Protein AF-A0A9D1ZMR3-F1 (afdb_monomer_lite)

Secondary structure (DSSP, 8-state):
--------------------------------BTTPEE-S-----SSS-BGGGT--TT-GGGS-TGGGEEEEEEEEEEEEEEEE-TT--EEEEEESSTT---EEEEEE--SSPP-TT-EEEEEEEEEEEEE--HHHHHTT--GGGTT-EEEEEEEEEEEEE--

Foldseek 3Di:
DDDDDDDDDDDDDDPPPPPPVPPPPVPVPLDADAQEAEDADDDADDQAHAPVVQDDQLCPVVDFQVSQFGKHKLFFWFFAWWFADPVRWIWTWTGSDPPGLATATHTYHDPDDADHGKTKIFTWTWRGKDADDPVSVNRGGDPVRGRRIYTRIHTRYMHIGGD

Organism: NCBI:txid2838523

Radius of gyration: 24.34 Å; chains: 1; bounding box: 30×54×100 Å

pLDDT: mean 83.38, std 22.01, range [30.84, 98.62]

Structure (mmCIF, N/CA/C/O backbone):
data_AF-A0A9D1ZMR3-F1
#
_entry.id   AF-A0A9D1ZMR3-F1
#
loop_
_atom_site.group_PDB
_atom_site.id
_atom_site.type_symbol
_atom_site.label_atom_id
_atom_site.label_alt_id
_atom_site.label_comp_id
_atom_site.label_asym_id
_atom_site.label_entity_id
_atom_site.label_seq_id
_atom_site.pdbx_PDB_ins_code
_atom_site.Cartn_x
_atom_site.Cartn_y
_atom_site.Cartn_z
_atom_site.occupancy
_atom_site.B_iso_or_equiv
_atom_site.auth_seq_id
_atom_site.auth_comp_id
_atom_site.auth_asym_id
_atom_site.auth_atom_id
_atom_site.pdbx_PDB_model_num
ATOM 1 N N . MET A 1 1 ? 4.373 28.776 83.150 1.00 34.09 1 MET A N 1
ATOM 2 C CA . MET A 1 1 ? 2.980 29.137 82.785 1.00 34.09 1 MET A CA 1
ATOM 3 C C . MET A 1 1 ? 3.000 30.024 81.544 1.00 34.09 1 MET A C 1
ATOM 5 O O . MET A 1 1 ? 3.707 31.009 81.609 1.00 34.09 1 MET A O 1
ATOM 9 N N . LYS A 1 2 ? 2.229 29.661 80.491 1.00 34.91 2 LYS A N 1
ATOM 10 C CA . LYS A 1 2 ? 1.579 30.501 79.439 1.00 34.91 2 LYS A CA 1
ATOM 11 C C . LYS A 1 2 ? 2.448 31.588 78.734 1.00 34.91 2 LYS A C 1
ATOM 13 O O . LYS A 1 2 ? 2.998 32.431 79.409 1.00 34.91 2 LYS A O 1
ATOM 18 N N . LYS A 1 3 ? 2.524 31.778 77.405 1.00 36.81 3 LYS A N 1
ATOM 19 C CA . LYS A 1 3 ? 1.694 31.408 76.237 1.00 36.81 3 LYS A CA 1
ATOM 20 C C . LYS A 1 3 ? 2.337 32.028 74.961 1.00 36.81 3 LYS A C 1
ATOM 22 O O . LYS A 1 3 ? 2.707 33.187 75.047 1.00 36.81 3 LYS A O 1
ATOM 27 N N . TYR A 1 4 ? 2.296 31.310 73.820 1.00 41.25 4 TYR A N 1
ATOM 28 C CA . TYR A 1 4 ? 2.089 31.782 72.417 1.00 41.25 4 TYR A CA 1
ATOM 29 C C . TYR A 1 4 ? 3.063 32.832 71.811 1.00 41.25 4 TYR A C 1
ATOM 31 O O . TYR A 1 4 ? 3.538 33.715 72.495 1.00 41.25 4 TYR A O 1
ATOM 39 N N . LYS A 1 5 ? 3.388 32.914 70.515 1.00 40.75 5 LYS A N 1
ATOM 40 C CA . LYS A 1 5 ? 2.878 32.377 69.241 1.00 40.75 5 LYS A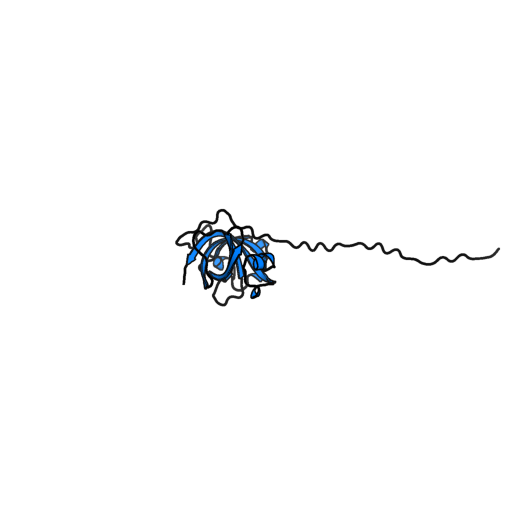 CA 1
ATOM 41 C C . LYS A 1 5 ? 3.937 32.777 68.190 1.00 40.75 5 LYS A C 1
ATOM 43 O O . LYS A 1 5 ? 4.292 33.950 68.143 1.00 40.75 5 LYS A O 1
ATOM 48 N N . LYS A 1 6 ? 4.349 31.889 67.286 1.00 38.03 6 LYS A N 1
ATOM 49 C CA . LYS A 1 6 ? 4.684 32.300 65.912 1.00 38.03 6 LYS A CA 1
ATOM 50 C C . LYS A 1 6 ? 4.053 31.296 64.964 1.00 38.03 6 LYS A C 1
ATOM 52 O O . LYS A 1 6 ? 4.472 30.152 64.866 1.00 38.03 6 LYS A O 1
ATOM 57 N N . ILE A 1 7 ? 2.964 31.751 64.361 1.00 47.53 7 ILE A N 1
ATOM 58 C CA . ILE A 1 7 ? 2.334 31.141 63.201 1.00 47.53 7 ILE A CA 1
ATOM 59 C C . ILE A 1 7 ? 3.236 31.470 62.012 1.00 47.53 7 ILE A C 1
ATOM 61 O O . ILE A 1 7 ? 3.502 32.645 61.768 1.00 47.53 7 ILE A O 1
ATOM 65 N N . LEU A 1 8 ? 3.672 30.451 61.278 1.00 30.84 8 LEU A N 1
ATOM 66 C CA . LEU A 1 8 ? 4.054 30.593 59.878 1.00 30.84 8 LEU A CA 1
ATOM 67 C C . LEU A 1 8 ? 3.470 29.398 59.113 1.00 30.84 8 LEU A C 1
ATOM 69 O O . LEU A 1 8 ? 4.064 28.331 59.025 1.00 30.84 8 LEU A O 1
ATOM 73 N N . ILE A 1 9 ? 2.244 29.585 58.638 1.00 40.19 9 ILE A N 1
ATOM 74 C CA . ILE A 1 9 ? 1.681 28.900 57.468 1.00 40.19 9 ILE A CA 1
ATOM 75 C C . ILE A 1 9 ? 1.994 29.899 56.336 1.00 40.19 9 ILE A C 1
ATOM 77 O O . ILE A 1 9 ? 1.846 31.099 56.551 1.00 40.19 9 ILE A O 1
ATOM 81 N N . THR A 1 10 ? 2.471 29.591 55.139 1.00 37.53 10 THR A N 1
ATOM 82 C CA . THR A 1 10 ? 2.027 28.608 54.146 1.00 37.53 10 THR A CA 1
ATOM 83 C C . THR A 1 10 ? 2.952 28.830 52.941 1.00 37.53 10 THR A C 1
ATOM 85 O O . THR A 1 10 ? 3.306 29.982 52.689 1.00 37.53 10 THR A O 1
ATOM 88 N N . GLY A 1 11 ? 3.293 27.812 52.147 1.00 33.56 11 GLY A N 1
ATOM 89 C CA . GLY A 1 11 ? 3.895 28.101 50.840 1.00 33.56 11 GLY A CA 1
ATOM 90 C C . GLY A 1 11 ? 4.486 26.923 50.079 1.00 33.56 11 GLY A C 1
ATOM 91 O O . GLY A 1 11 ? 5.697 26.812 49.996 1.00 33.56 11 GLY A O 1
ATOM 92 N N . MET A 1 12 ? 3.607 26.102 49.498 1.00 35.56 12 MET A N 1
ATOM 93 C CA . MET A 1 12 ? 3.814 25.293 48.284 1.00 35.56 12 MET A CA 1
ATOM 94 C C . MET A 1 12 ? 5.019 24.339 48.232 1.00 35.56 12 MET A C 1
ATOM 96 O O . MET A 1 12 ? 6.070 24.646 47.681 1.00 35.56 12 MET A O 1
ATOM 100 N N . ALA A 1 13 ? 4.767 23.087 48.618 1.00 45.31 13 ALA A N 1
ATOM 101 C CA . ALA A 1 13 ? 5.330 21.963 47.883 1.00 45.31 13 ALA A CA 1
ATOM 102 C C . ALA A 1 13 ? 4.421 21.689 46.675 1.00 45.31 13 ALA A C 1
ATOM 104 O O . ALA A 1 13 ? 3.314 21.180 46.832 1.00 45.31 13 ALA A O 1
ATOM 105 N N . ILE A 1 14 ? 4.881 22.026 45.472 1.00 35.12 14 ILE A N 1
ATOM 106 C CA . ILE A 1 14 ? 4.452 21.317 44.266 1.00 35.12 14 ILE A CA 1
ATOM 107 C C . ILE A 1 14 ? 5.723 20.714 43.696 1.00 35.12 14 ILE A C 1
ATOM 109 O O . ILE A 1 14 ? 6.463 21.351 42.951 1.00 35.12 14 ILE A O 1
ATOM 113 N N . LEU A 1 15 ? 5.991 19.472 44.099 1.00 32.88 15 LEU A N 1
ATOM 114 C CA . LEU A 1 15 ? 6.819 18.585 43.303 1.00 32.88 15 LEU A CA 1
ATOM 115 C C . LEU A 1 15 ? 6.011 18.347 42.024 1.00 32.88 15 LEU A C 1
ATOM 117 O O . LEU A 1 15 ? 5.149 17.469 41.971 1.00 32.88 15 LEU A O 1
ATOM 121 N N . ALA A 1 16 ? 6.206 19.204 41.023 1.00 37.38 16 ALA A N 1
ATOM 122 C CA . ALA A 1 16 ? 5.741 18.923 39.681 1.00 37.38 16 ALA A CA 1
ATOM 123 C C . ALA A 1 16 ? 6.554 17.715 39.218 1.00 37.38 16 ALA A C 1
ATOM 125 O O . ALA A 1 16 ? 7.663 17.843 38.706 1.00 37.38 16 ALA A O 1
ATOM 126 N N . SER A 1 17 ? 6.023 16.521 39.471 1.00 38.16 17 SER A N 1
ATOM 127 C CA . SER A 1 17 ? 6.380 15.366 38.675 1.00 38.16 17 SER A CA 1
ATOM 128 C C . SER A 1 17 ? 5.899 15.703 37.273 1.00 38.16 17 SER A C 1
ATOM 130 O O . SER A 1 17 ? 4.734 15.528 36.922 1.00 38.16 17 SER A O 1
ATOM 132 N N . THR A 1 18 ? 6.798 16.260 36.465 1.00 37.06 18 THR A N 1
ATOM 133 C CA . THR A 1 18 ? 6.672 16.151 35.024 1.00 37.06 18 THR A CA 1
ATOM 134 C C . THR A 1 18 ? 6.749 14.660 34.744 1.00 37.06 18 THR A C 1
ATOM 136 O O . THR A 1 18 ? 7.818 14.102 34.502 1.00 37.06 18 THR A O 1
ATOM 139 N N . THR A 1 19 ? 5.601 13.990 34.808 1.00 42.44 19 THR A N 1
ATOM 140 C CA . THR A 1 19 ? 5.362 12.894 33.891 1.00 42.44 19 THR A CA 1
ATOM 141 C C . THR A 1 19 ? 5.423 13.569 32.532 1.00 42.44 19 THR A C 1
ATOM 143 O O . THR A 1 19 ? 4.452 14.126 32.032 1.00 42.44 19 THR A O 1
ATOM 146 N N . ALA A 1 20 ? 6.637 13.642 31.981 1.00 38.03 20 ALA A N 1
ATOM 147 C CA . ALA A 1 20 ? 6.784 13.664 30.550 1.00 38.03 20 ALA A CA 1
ATOM 148 C C . ALA A 1 20 ? 5.997 12.433 30.119 1.00 38.03 20 ALA A C 1
ATOM 150 O O . ALA A 1 20 ? 6.443 11.301 30.308 1.00 38.03 20 ALA A O 1
ATOM 151 N N . SER A 1 21 ? 4.753 12.658 29.702 1.00 38.94 21 SER A N 1
ATOM 152 C CA . SER A 1 21 ? 4.011 11.689 28.936 1.00 38.94 21 SER A CA 1
ATOM 153 C C . SER A 1 21 ? 4.961 11.341 27.811 1.00 38.94 21 SER A C 1
ATOM 155 O O . SER A 1 21 ? 5.256 12.182 26.959 1.00 38.94 21 SER A O 1
ATOM 157 N N . LEU A 1 22 ? 5.533 10.142 27.884 1.00 34.50 22 LEU A N 1
ATOM 158 C CA . LEU A 1 22 ? 6.130 9.516 26.731 1.00 34.50 22 LEU A CA 1
ATOM 159 C C . LEU A 1 22 ? 4.973 9.398 25.739 1.00 34.50 22 LEU A C 1
ATOM 161 O O . LEU A 1 22 ? 4.277 8.389 25.685 1.00 34.50 22 LEU A O 1
ATOM 165 N N . GLU A 1 23 ? 4.761 10.438 24.937 1.00 41.28 23 GLU A N 1
ATOM 166 C CA . GLU A 1 23 ? 4.354 10.222 23.568 1.00 41.28 23 GLU A CA 1
ATOM 167 C C . GLU A 1 23 ? 5.533 9.493 22.937 1.00 41.28 23 GLU A C 1
ATOM 169 O O . GLU A 1 23 ? 6.394 10.067 22.272 1.00 41.28 23 GLU A O 1
ATOM 174 N N . THR A 1 24 ? 5.616 8.190 23.206 1.00 36.91 24 THR A N 1
ATOM 175 C CA . THR A 1 24 ? 6.271 7.278 22.295 1.00 36.91 24 THR A CA 1
ATOM 176 C C . THR A 1 24 ? 5.418 7.340 21.043 1.00 36.91 24 THR A C 1
ATOM 178 O O . THR A 1 24 ? 4.538 6.516 20.813 1.00 36.91 24 THR A O 1
ATOM 181 N N . ILE A 1 25 ? 5.655 8.377 20.240 1.00 39.16 25 ILE A N 1
ATOM 182 C CA . ILE A 1 25 ? 5.413 8.332 18.817 1.00 39.16 25 ILE A CA 1
ATOM 183 C C . ILE A 1 25 ? 6.269 7.149 18.391 1.00 39.16 25 ILE A C 1
ATOM 185 O O . ILE A 1 25 ? 7.478 7.275 18.191 1.00 39.16 25 ILE A O 1
ATOM 189 N N . SER A 1 26 ? 5.664 5.963 18.340 1.00 39.25 26 SER A N 1
ATOM 190 C CA . SER A 1 26 ? 6.213 4.854 17.590 1.00 39.25 26 SER A CA 1
ATOM 191 C C . SER A 1 26 ? 6.172 5.333 16.148 1.00 39.25 26 SER A C 1
ATOM 193 O O . SER A 1 26 ? 5.205 5.113 15.415 1.00 39.25 26 SER A O 1
ATOM 195 N N . ALA A 1 27 ? 7.185 6.102 15.761 1.00 41.91 27 ALA A N 1
ATOM 196 C CA . ALA A 1 27 ? 7.505 6.354 14.381 1.00 41.91 27 ALA A CA 1
ATOM 197 C C . ALA A 1 27 ? 7.886 4.984 13.834 1.00 41.91 27 ALA A C 1
ATOM 199 O O . ALA A 1 27 ? 9.055 4.600 13.834 1.00 41.91 27 ALA A O 1
ATOM 200 N N . ILE A 1 28 ? 6.877 4.193 13.460 1.00 45.00 28 ILE A N 1
ATOM 201 C CA . ILE A 1 28 ? 7.101 2.995 12.678 1.00 45.00 28 ILE A CA 1
ATOM 202 C C . ILE A 1 28 ? 7.570 3.532 11.335 1.00 45.00 28 ILE A C 1
ATOM 204 O O . ILE A 1 28 ? 6.784 3.892 10.458 1.00 45.00 28 ILE A O 1
ATOM 208 N N . ASN A 1 29 ? 8.883 3.697 11.235 1.00 49.06 29 ASN A N 1
ATOM 209 C CA . ASN A 1 29 ? 9.548 4.033 10.003 1.00 49.06 29 ASN A CA 1
ATOM 210 C C . ASN A 1 29 ? 9.272 2.865 9.064 1.00 49.06 29 ASN A C 1
ATOM 212 O O . ASN A 1 29 ? 9.752 1.751 9.264 1.00 49.06 29 ASN A O 1
ATOM 216 N N . VAL A 1 30 ? 8.428 3.104 8.065 1.00 56.84 30 VAL A N 1
ATOM 217 C CA . VAL A 1 30 ? 8.203 2.140 6.996 1.00 56.84 30 VAL A CA 1
ATOM 218 C C . VAL A 1 30 ? 9.453 2.169 6.137 1.00 56.84 30 VAL A C 1
ATOM 220 O O . VAL A 1 30 ? 9.604 3.019 5.263 1.00 56.84 30 VAL A O 1
ATOM 223 N N . TYR A 1 31 ? 10.395 1.288 6.449 1.00 59.75 31 TYR A N 1
ATOM 224 C CA . TYR A 1 31 ? 11.628 1.185 5.690 1.00 59.75 31 TYR A CA 1
ATOM 225 C C . TYR A 1 31 ? 11.321 0.618 4.309 1.00 59.75 31 TYR A C 1
ATOM 227 O O . TYR A 1 31 ? 10.679 -0.426 4.170 1.00 59.75 31 TYR A O 1
ATOM 235 N N . ALA A 1 32 ? 11.808 1.292 3.271 1.00 58.78 32 ALA A N 1
ATOM 236 C CA . ALA A 1 32 ? 11.809 0.699 1.950 1.00 58.78 32 ALA A CA 1
ATOM 237 C C . ALA A 1 32 ? 12.679 -0.553 1.946 1.00 58.78 32 ALA A C 1
ATOM 239 O O . ALA A 1 32 ? 13.849 -0.525 2.340 1.00 58.78 32 ALA A O 1
ATOM 240 N N . SER A 1 33 ? 12.134 -1.637 1.406 1.00 63.72 33 SER A N 1
ATOM 241 C CA . SER A 1 33 ? 12.944 -2.801 1.080 1.00 63.72 33 SER A CA 1
ATOM 242 C C . SER A 1 33 ? 13.847 -2.459 -0.110 1.00 63.72 33 SER A C 1
ATOM 244 O O . SER A 1 33 ? 13.389 -2.353 -1.255 1.00 63.72 33 SER A O 1
ATOM 246 N N . ASN A 1 34 ? 15.142 -2.261 0.160 1.00 60.94 34 ASN A N 1
ATOM 247 C CA . ASN A 1 34 ? 16.153 -1.985 -0.867 1.00 60.94 34 ASN A CA 1
ATOM 248 C C . ASN A 1 34 ? 16.343 -3.153 -1.853 1.00 60.94 34 ASN A C 1
ATOM 250 O O . ASN A 1 34 ? 16.866 -2.924 -2.941 1.00 60.94 34 ASN A O 1
ATOM 254 N N . ASP A 1 35 ? 15.891 -4.362 -1.504 1.00 69.31 35 ASP A N 1
ATOM 255 C CA . ASP A 1 35 ? 15.979 -5.567 -2.340 1.00 69.31 35 ASP A CA 1
ATOM 256 C C . ASP A 1 35 ? 14.652 -5.893 -3.053 1.00 69.31 35 ASP A C 1
ATOM 258 O O . ASP A 1 35 ? 14.456 -6.998 -3.555 1.00 69.31 35 ASP A O 1
ATOM 262 N N . THR A 1 36 ? 13.705 -4.943 -3.132 1.00 82.00 36 THR A N 1
ATOM 263 C CA . THR A 1 36 ? 12.447 -5.239 -3.832 1.00 82.00 36 THR A CA 1
ATOM 264 C C . THR A 1 36 ? 12.705 -5.534 -5.312 1.00 82.00 36 THR A C 1
ATOM 266 O O . THR A 1 36 ? 13.178 -4.678 -6.068 1.00 82.00 36 THR A O 1
ATOM 269 N N . ARG A 1 37 ? 12.306 -6.718 -5.781 1.00 89.00 37 ARG A N 1
ATOM 270 C CA . ARG A 1 37 ? 12.455 -7.116 -7.188 1.00 89.00 37 ARG A CA 1
ATOM 271 C C . ARG A 1 37 ? 11.193 -6.802 -7.984 1.00 89.00 37 ARG A C 1
ATOM 273 O O . ARG A 1 37 ? 10.116 -7.342 -7.735 1.00 89.00 37 ARG A O 1
ATOM 280 N N . THR A 1 38 ? 11.326 -5.958 -9.007 1.00 91.25 38 THR A N 1
ATOM 281 C CA . THR A 1 38 ? 10.257 -5.737 -9.992 1.00 91.25 38 THR A CA 1
ATOM 282 C C . THR A 1 38 ? 10.225 -6.879 -11.009 1.00 91.25 38 THR A C 1
ATOM 284 O O . THR A 1 38 ? 11.207 -7.105 -11.716 1.00 91.25 38 THR A O 1
ATOM 287 N N . VAL A 1 39 ? 9.086 -7.558 -11.138 1.00 93.19 39 VAL A N 1
ATOM 288 C CA . VAL A 1 39 ? 8.872 -8.666 -12.083 1.00 93.19 39 VAL A CA 1
ATOM 289 C C . VAL A 1 39 ? 7.685 -8.398 -13.017 1.00 93.19 39 VAL A C 1
ATOM 291 O O . VAL A 1 39 ? 6.840 -7.541 -12.759 1.00 93.19 39 VAL A O 1
ATOM 294 N N . LYS A 1 40 ? 7.606 -9.131 -14.137 1.00 91.44 40 LYS A N 1
ATOM 295 C CA . LYS A 1 40 ? 6.544 -8.948 -15.149 1.00 91.44 40 LYS A CA 1
ATOM 296 C C . LYS A 1 40 ? 5.180 -9.466 -14.683 1.00 91.44 40 LYS A C 1
ATOM 298 O O . LYS A 1 40 ? 4.155 -8.863 -14.989 1.00 91.44 40 LYS A O 1
ATOM 303 N N . LYS A 1 41 ? 5.172 -10.598 -13.981 1.00 93.50 41 LYS A N 1
ATOM 304 C CA . LYS A 1 41 ? 3.976 -11.266 -13.464 1.00 93.50 41 LYS A CA 1
ATOM 305 C C . LYS A 1 41 ? 4.312 -11.863 -12.107 1.00 93.50 41 LYS A C 1
ATOM 307 O O . LYS A 1 41 ? 5.416 -12.361 -11.913 1.00 93.50 41 LYS A O 1
ATOM 312 N N . LEU A 1 42 ? 3.350 -11.804 -11.199 1.00 95.56 42 LEU A N 1
ATOM 313 C CA . LEU A 1 42 ? 3.460 -12.355 -9.856 1.00 95.56 42 LEU A CA 1
ATOM 314 C C . LEU A 1 42 ? 2.114 -12.958 -9.457 1.00 95.56 42 LEU A C 1
ATOM 316 O O . LEU A 1 42 ? 1.066 -12.451 -9.868 1.00 95.56 42 LEU A O 1
ATOM 320 N N . SER A 1 43 ? 2.148 -14.036 -8.682 1.00 95.88 43 SER A N 1
ATOM 321 C CA . SER A 1 43 ? 0.967 -14.734 -8.174 1.00 95.88 43 SER A CA 1
ATOM 322 C C . SER A 1 43 ? 1.238 -15.298 -6.777 1.00 95.88 43 SER A C 1
ATOM 324 O O . SER A 1 43 ? 2.405 -15.484 -6.423 1.00 95.88 43 SER A O 1
ATOM 326 N N . PRO A 1 44 ? 0.183 -15.590 -5.995 1.00 96.94 44 PRO A N 1
ATOM 327 C CA . PRO A 1 44 ? 0.325 -16.329 -4.745 1.00 96.94 44 PRO A CA 1
ATOM 328 C C . PRO A 1 44 ? 1.013 -17.686 -4.941 1.00 96.94 44 PRO A C 1
ATOM 330 O O . PRO A 1 44 ? 0.861 -18.306 -5.997 1.00 96.94 44 PRO A O 1
ATOM 333 N N . ASN A 1 45 ? 1.740 -18.138 -3.921 1.00 96.81 45 ASN A N 1
ATOM 334 C CA . ASN A 1 45 ? 2.371 -19.460 -3.838 1.00 96.81 45 ASN A CA 1
ATOM 335 C C . ASN A 1 45 ? 2.384 -19.947 -2.371 1.00 96.81 45 ASN A C 1
ATOM 337 O O . ASN A 1 45 ? 1.723 -19.338 -1.529 1.00 96.81 45 ASN A O 1
ATOM 341 N N . SER A 1 46 ? 3.089 -21.043 -2.073 1.00 95.19 46 SER A N 1
ATOM 342 C CA . SER A 1 46 ? 3.200 -21.599 -0.715 1.00 95.19 4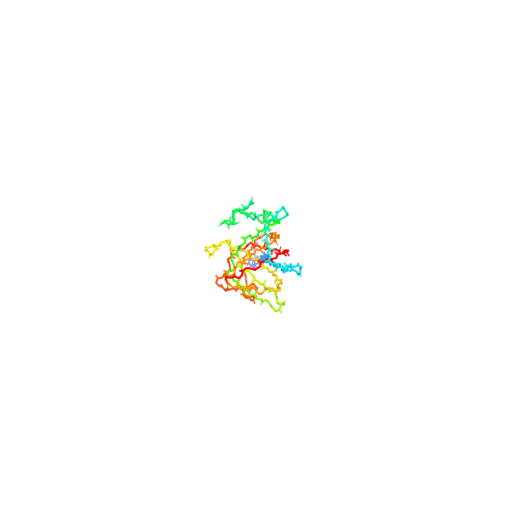6 SER A CA 1
ATOM 343 C C . SER A 1 46 ? 3.822 -20.624 0.285 1.00 95.19 46 SER A C 1
ATOM 345 O O . SER A 1 46 ? 3.313 -20.479 1.391 1.00 95.19 46 SER A O 1
ATOM 347 N N . ASP A 1 47 ? 4.888 -19.936 -0.122 1.00 96.69 47 ASP A N 1
ATOM 348 C CA . ASP A 1 47 ? 5.692 -19.082 0.761 1.00 96.69 47 ASP A CA 1
ATOM 349 C C . ASP A 1 47 ? 5.011 -17.723 0.987 1.00 96.69 47 ASP A C 1
ATOM 351 O O . ASP A 1 47 ? 5.104 -17.120 2.053 1.00 96.69 47 ASP A O 1
ATOM 355 N N . TYR A 1 48 ? 4.267 -17.266 -0.022 1.00 97.88 48 TYR A N 1
ATOM 356 C CA . TYR A 1 48 ? 3.465 -16.049 -0.020 1.00 97.88 48 TYR A CA 1
ATOM 357 C C . TYR A 1 48 ? 2.020 -16.378 -0.421 1.00 97.88 48 TYR A C 1
ATOM 359 O O . TYR A 1 48 ? 1.596 -16.079 -1.552 1.00 97.88 48 TYR A O 1
ATOM 367 N N . PRO A 1 49 ? 1.225 -16.970 0.487 1.00 98.06 49 PRO A N 1
ATOM 368 C CA . PRO A 1 49 ? -0.170 -17.287 0.215 1.00 98.06 49 PRO A CA 1
ATOM 369 C C . PRO A 1 49 ? -0.981 -16.013 -0.024 1.00 98.06 49 PRO A C 1
ATOM 371 O O . PRO A 1 49 ? -0.593 -14.915 0.368 1.00 98.06 49 PRO A O 1
ATOM 374 N N . ASN A 1 50 ? -2.137 -16.125 -0.678 1.00 98.19 50 ASN A N 1
ATOM 375 C CA . ASN A 1 50 ? -3.010 -14.967 -0.876 1.00 98.19 50 ASN A CA 1
ATOM 376 C C . ASN A 1 50 ? -3.427 -14.405 0.490 1.00 98.19 50 ASN A C 1
ATOM 378 O O . ASN A 1 50 ? -3.893 -15.170 1.329 1.00 98.19 50 ASN A O 1
ATOM 382 N N . ILE A 1 51 ? -3.320 -13.092 0.707 1.00 98.12 51 ILE A N 1
ATOM 383 C CA . ILE A 1 51 ? -3.695 -12.464 1.986 1.00 98.12 51 ILE A CA 1
ATOM 384 C C . ILE A 1 51 ? -5.113 -12.847 2.446 1.00 98.12 51 ILE A C 1
ATOM 386 O O . ILE A 1 51 ? -5.336 -13.086 3.628 1.00 98.12 51 ILE A O 1
ATOM 390 N N . LYS A 1 52 ? -6.045 -13.028 1.502 1.00 97.06 52 LYS A N 1
ATOM 391 C CA . LYS A 1 52 ? -7.437 -13.421 1.778 1.00 97.06 52 LYS A CA 1
ATOM 392 C C . LYS A 1 52 ? -7.604 -14.842 2.327 1.00 97.06 52 LYS A C 1
ATOM 394 O O . LYS A 1 52 ? -8.703 -15.205 2.714 1.00 97.06 52 LYS A O 1
ATOM 399 N N . SER A 1 53 ? -6.550 -15.659 2.305 1.00 96.31 53 SER A N 1
ATOM 400 C CA . SER A 1 53 ? -6.560 -16.990 2.929 1.00 96.31 53 SER A CA 1
ATOM 401 C C . SER A 1 53 ? -6.348 -16.943 4.443 1.00 96.31 53 SER A C 1
ATOM 403 O O . SER A 1 53 ? -6.641 -17.923 5.114 1.00 96.31 53 SER A O 1
ATOM 405 N N . LYS A 1 54 ? -5.835 -15.821 4.965 1.00 93.81 54 LYS A N 1
ATOM 406 C CA . LYS A 1 54 ? -5.523 -15.633 6.389 1.00 93.81 54 LYS A CA 1
ATOM 407 C C . LYS A 1 54 ? -6.324 -14.501 7.026 1.00 93.81 54 LYS A C 1
ATOM 409 O O . LYS A 1 54 ? -6.666 -14.595 8.194 1.00 93.81 54 LYS A O 1
ATOM 414 N N . PHE A 1 55 ? -6.624 -13.455 6.258 1.00 97.00 55 PHE A N 1
ATOM 415 C CA . PHE A 1 55 ? -7.242 -12.241 6.774 1.00 97.00 55 PHE A CA 1
ATOM 416 C C . PHE A 1 55 ? -8.466 -11.842 5.955 1.00 97.00 55 PHE A C 1
ATOM 418 O O . PHE A 1 55 ? -8.451 -11.861 4.718 1.00 97.00 55 PHE A O 1
ATOM 425 N N . ASP A 1 56 ? -9.498 -11.373 6.647 1.00 96.50 56 ASP A N 1
ATOM 426 C CA . ASP A 1 56 ? -10.564 -10.590 6.035 1.00 96.50 56 ASP A CA 1
ATOM 427 C C . ASP A 1 56 ? -10.065 -9.169 5.738 1.00 96.50 56 ASP A C 1
ATOM 429 O O . ASP A 1 56 ? -10.079 -8.264 6.572 1.00 96.50 56 ASP A O 1
ATOM 433 N N . VAL A 1 57 ? -9.642 -8.970 4.492 1.00 96.38 57 VAL A N 1
ATOM 434 C CA . VAL A 1 57 ? -9.103 -7.692 4.009 1.00 96.38 57 VAL A CA 1
ATOM 435 C C . VAL A 1 57 ? -10.134 -6.569 3.890 1.00 96.38 57 VAL A C 1
ATOM 437 O O . VAL A 1 57 ? -9.768 -5.468 3.478 1.00 96.38 57 VAL A O 1
ATOM 440 N N . THR A 1 58 ? -11.412 -6.821 4.184 1.00 94.38 58 THR A N 1
ATOM 441 C CA . THR A 1 58 ? -12.424 -5.758 4.271 1.00 94.38 58 THR A CA 1
ATOM 442 C C . THR A 1 58 ? -12.413 -5.061 5.630 1.00 94.38 58 THR A C 1
ATOM 444 O O . THR A 1 58 ? -12.812 -3.901 5.714 1.00 94.38 58 THR A O 1
ATOM 447 N N . ASN A 1 59 ? -11.883 -5.727 6.660 1.00 94.31 59 ASN A N 1
ATOM 448 C CA . ASN A 1 59 ? -11.772 -5.220 8.019 1.00 94.31 59 ASN A CA 1
ATOM 449 C C . ASN A 1 59 ? -10.466 -5.725 8.653 1.00 94.31 59 ASN A C 1
ATOM 451 O O . ASN A 1 59 ? -10.464 -6.725 9.368 1.00 94.31 59 ASN A O 1
ATOM 455 N N . MET A 1 60 ? -9.339 -5.050 8.404 1.00 95.50 60 MET A N 1
ATOM 456 C CA . MET A 1 60 ? -8.065 -5.458 9.018 1.00 95.50 60 MET A CA 1
ATOM 457 C C . MET A 1 60 ? -7.905 -4.942 10.451 1.00 95.50 60 MET A C 1
ATOM 459 O O . MET A 1 60 ? -7.037 -5.420 11.168 1.00 95.50 60 MET A O 1
ATOM 463 N N . THR A 1 61 ? -8.733 -3.988 10.887 1.00 93.25 61 THR A N 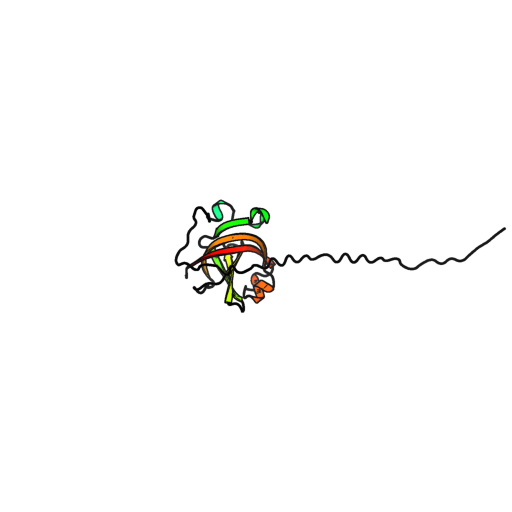1
ATOM 464 C CA . THR A 1 61 ? -8.666 -3.420 12.245 1.00 93.25 61 THR A CA 1
ATOM 465 C C . THR A 1 61 ? -9.067 -4.402 13.345 1.00 93.25 61 THR A C 1
ATOM 467 O O . THR A 1 61 ? -8.861 -4.109 14.515 1.00 93.25 61 THR A O 1
ATOM 470 N N . GLN A 1 62 ? -9.645 -5.551 12.983 1.00 95.38 62 GLN A N 1
ATOM 471 C CA . GLN A 1 62 ? -9.975 -6.618 13.931 1.00 95.38 62 GLN A CA 1
ATOM 472 C C . GLN A 1 62 ? -8.756 -7.444 14.377 1.00 95.38 62 GLN A C 1
ATOM 474 O O . GLN A 1 62 ? -8.866 -8.190 15.343 1.00 95.38 62 GLN A O 1
ATOM 479 N N . TYR A 1 63 ? -7.630 -7.346 13.663 1.00 95.44 63 TYR A N 1
ATOM 480 C CA . TYR A 1 63 ? -6.409 -8.094 13.961 1.00 95.44 63 TYR A CA 1
ATOM 481 C C . TYR A 1 63 ? -5.462 -7.241 14.804 1.00 95.44 63 TYR A C 1
ATOM 483 O O . TYR A 1 63 ? -5.332 -6.036 14.570 1.00 95.44 63 TYR A O 1
ATOM 491 N N . SER A 1 64 ? -4.799 -7.870 15.772 1.00 93.38 64 SER A N 1
ATOM 492 C CA . SER A 1 64 ? -3.731 -7.233 16.542 1.00 93.38 64 SER A CA 1
ATOM 493 C C . SER A 1 64 ? -2.472 -7.066 15.689 1.00 93.38 64 SER A C 1
ATOM 495 O O . SER A 1 64 ? -2.326 -7.717 14.656 1.00 93.38 64 SER A O 1
ATOM 497 N N . ASP A 1 65 ? -1.530 -6.221 16.114 1.00 90.06 65 ASP A N 1
ATOM 498 C CA . ASP A 1 65 ? -0.257 -6.102 15.396 1.00 90.06 65 ASP A CA 1
ATOM 499 C C . ASP A 1 65 ? 0.506 -7.440 15.364 1.00 90.06 65 ASP A C 1
ATOM 501 O O . ASP A 1 65 ? 1.101 -7.755 14.336 1.00 90.06 65 ASP A O 1
ATOM 505 N N . ASP A 1 66 ? 0.405 -8.261 16.417 1.00 90.31 66 ASP A N 1
ATOM 506 C CA . ASP A 1 66 ? 1.019 -9.595 16.491 1.00 90.31 66 ASP A CA 1
ATOM 507 C C . ASP A 1 66 ? 0.472 -10.552 15.417 1.00 90.31 66 ASP A C 1
ATOM 509 O O . ASP A 1 66 ? 1.226 -11.302 14.791 1.00 90.31 66 ASP A O 1
ATOM 513 N N . ASP A 1 67 ? -0.829 -10.474 15.124 1.00 92.06 67 ASP A N 1
ATOM 514 C CA . ASP A 1 67 ? -1.454 -11.237 14.033 1.00 92.06 67 ASP A CA 1
ATOM 515 C C . ASP A 1 67 ? -0.966 -10.768 12.652 1.00 92.06 67 ASP A C 1
ATOM 517 O O . ASP A 1 67 ? -0.996 -11.517 11.671 1.00 92.06 67 ASP A O 1
ATOM 521 N N . LEU A 1 68 ? -0.523 -9.511 12.557 1.00 91.75 68 LEU A N 1
ATOM 522 C CA . LEU A 1 68 ? -0.080 -8.850 11.331 1.00 91.75 68 LEU A CA 1
ATOM 523 C C . LEU A 1 68 ? 1.419 -9.031 11.063 1.00 91.75 68 LEU A C 1
ATOM 525 O O . LEU A 1 68 ? 1.996 -8.246 10.308 1.00 91.75 68 LEU A O 1
ATOM 529 N N . PHE A 1 69 ? 2.045 -10.075 11.607 1.00 91.19 69 PHE A N 1
ATOM 530 C CA . PHE A 1 69 ? 3.384 -10.508 11.209 1.00 91.19 69 PHE A CA 1
ATOM 531 C C . PHE A 1 69 ? 3.315 -11.774 10.357 1.00 91.19 69 PHE A C 1
ATOM 533 O O . PHE A 1 69 ? 2.950 -12.858 10.810 1.00 91.19 69 PHE A O 1
ATOM 540 N N . GLY A 1 70 ? 3.701 -11.659 9.085 1.00 91.75 70 GLY A N 1
ATOM 541 C CA . GLY A 1 70 ? 3.791 -12.829 8.215 1.00 91.75 70 GLY A CA 1
ATOM 542 C C . GLY A 1 70 ? 3.828 -12.525 6.725 1.00 91.75 70 GLY A C 1
ATOM 543 O O . GLY A 1 70 ? 3.464 -11.442 6.269 1.00 91.75 70 GLY A O 1
ATOM 544 N N . ALA A 1 71 ? 4.262 -13.520 5.953 1.00 96.69 71 ALA A N 1
ATOM 545 C CA . ALA A 1 71 ? 4.354 -13.435 4.502 1.00 96.69 71 ALA A CA 1
ATOM 546 C C . ALA A 1 71 ? 2.994 -13.676 3.825 1.00 96.69 71 ALA A C 1
ATOM 548 O O . ALA A 1 71 ? 2.300 -14.660 4.110 1.00 96.69 71 ALA A O 1
ATOM 549 N N . VAL A 1 72 ? 2.622 -12.777 2.908 1.00 98.00 72 VAL A N 1
ATOM 550 C CA . VAL A 1 72 ? 1.399 -12.851 2.096 1.00 98.00 72 VAL A CA 1
ATOM 551 C C . VAL A 1 72 ? 1.601 -12.248 0.703 1.00 98.00 72 VAL A C 1
ATOM 553 O O . VAL A 1 72 ? 2.502 -11.448 0.456 1.00 98.00 72 VAL A O 1
ATOM 556 N N . THR A 1 73 ? 0.702 -12.584 -0.219 1.00 98.62 73 THR A N 1
ATOM 557 C CA . THR A 1 73 ? 0.549 -11.917 -1.511 1.00 98.62 73 THR A CA 1
ATOM 558 C C . THR A 1 73 ? -0.666 -10.988 -1.496 1.00 98.62 73 THR A C 1
ATOM 560 O O . THR A 1 73 ? -1.810 -11.445 -1.390 1.00 98.62 73 THR A O 1
ATOM 563 N N . LEU A 1 74 ? -0.432 -9.692 -1.716 1.00 98.38 74 LEU A N 1
ATOM 564 C CA . LEU A 1 74 ? -1.457 -8.702 -2.055 1.00 98.38 74 LEU A CA 1
ATOM 565 C C . LEU A 1 74 ? -1.801 -8.841 -3.543 1.00 98.38 74 LEU A C 1
ATOM 567 O O . LEU A 1 74 ? -1.155 -8.240 -4.396 1.00 98.38 74 LEU A O 1
ATOM 571 N N . ASN A 1 75 ? -2.765 -9.692 -3.893 1.00 97.88 75 ASN A N 1
ATOM 572 C CA . ASN A 1 75 ? -3.042 -10.039 -5.292 1.00 97.88 75 ASN A CA 1
ATOM 573 C C . ASN A 1 75 ? -3.929 -8.996 -6.002 1.00 97.88 75 ASN A C 1
ATOM 575 O O . ASN A 1 75 ? -5.118 -8.888 -5.701 1.00 97.88 75 ASN A O 1
ATOM 579 N N . LYS A 1 76 ? -3.369 -8.281 -6.991 1.00 97.00 76 LYS A N 1
ATOM 580 C CA . LYS A 1 76 ? -4.043 -7.265 -7.834 1.00 97.00 76 LYS A CA 1
ATOM 581 C C . LYS A 1 76 ? -4.744 -6.138 -7.053 1.00 97.00 76 LYS A C 1
ATOM 583 O O . LYS A 1 76 ? -5.851 -5.730 -7.410 1.00 97.00 76 LYS A O 1
ATOM 588 N N . PHE A 1 77 ? -4.084 -5.612 -6.028 1.00 98.19 77 PHE A N 1
ATOM 589 C CA . PHE A 1 77 ? -4.558 -4.457 -5.263 1.00 98.19 77 PHE A CA 1
ATOM 590 C C . PHE A 1 77 ? -4.473 -3.177 -6.102 1.00 98.19 77 PHE A C 1
ATOM 592 O O . PHE A 1 77 ? -3.639 -3.066 -6.997 1.00 98.19 77 PHE A O 1
ATOM 599 N N . TYR A 1 78 ? -5.343 -2.209 -5.834 1.00 97.94 78 TYR A N 1
ATOM 600 C CA . TYR A 1 78 ? -5.415 -0.943 -6.561 1.00 97.94 78 TYR A CA 1
ATOM 601 C C . TYR A 1 78 ? -4.532 0.118 -5.914 1.00 97.94 78 TYR A C 1
ATOM 603 O O . TYR A 1 78 ? -4.629 0.347 -4.707 1.00 97.94 78 TYR A O 1
ATOM 611 N N . VAL A 1 79 ? -3.753 0.823 -6.733 1.00 97.88 79 VAL A N 1
ATOM 612 C CA . VAL A 1 79 ? -2.995 2.005 -6.311 1.00 97.88 79 VAL A CA 1
ATOM 613 C C . VAL A 1 79 ? -3.949 3.187 -6.135 1.00 97.88 79 VAL A C 1
ATOM 615 O O . VAL A 1 79 ? -4.603 3.628 -7.087 1.00 97.88 79 VAL A O 1
ATOM 618 N N . LYS A 1 80 ? -4.028 3.698 -4.906 1.00 97.31 80 LYS A N 1
ATOM 619 C CA . LYS A 1 80 ? -4.910 4.798 -4.482 1.00 97.31 80 LYS A CA 1
ATOM 620 C C . LYS A 1 80 ? -4.200 6.117 -4.243 1.00 97.31 80 LYS A C 1
ATOM 622 O O . 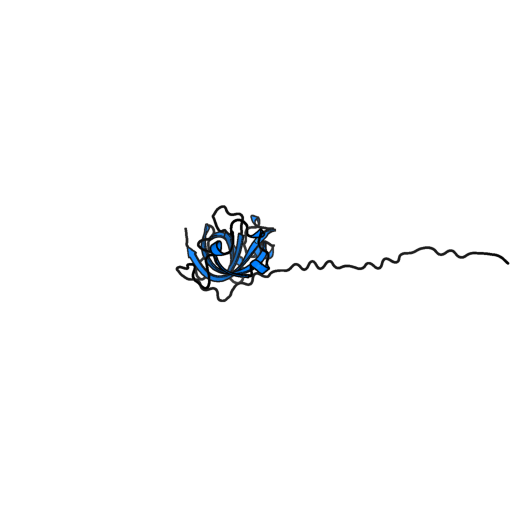LYS A 1 80 ? -4.822 7.165 -4.379 1.00 97.31 80 LYS A O 1
ATOM 627 N N . SER A 1 81 ? -2.922 6.050 -3.916 1.00 97.38 81 SER A N 1
ATOM 628 C CA . SER A 1 81 ? -2.016 7.187 -3.886 1.00 97.38 81 SER A CA 1
ATOM 629 C C . SER A 1 81 ? -0.621 6.672 -4.173 1.00 97.38 81 SER A C 1
ATOM 631 O O . SER A 1 81 ? -0.288 5.543 -3.805 1.00 97.38 81 SER A O 1
ATOM 633 N N . VAL A 1 82 ? 0.186 7.481 -4.841 1.00 96.75 82 VAL A N 1
ATOM 634 C CA . VAL A 1 82 ? 1.589 7.165 -5.068 1.00 96.75 82 VAL A CA 1
ATOM 635 C C . VAL A 1 82 ? 2.396 8.451 -5.050 1.00 96.75 82 VAL A C 1
ATOM 637 O O . VAL A 1 82 ? 2.049 9.404 -5.743 1.00 96.75 82 VAL A O 1
ATOM 640 N N . GLY A 1 83 ? 3.461 8.443 -4.264 1.00 94.62 83 GLY A N 1
ATOM 641 C CA . GLY A 1 83 ? 4.479 9.478 -4.219 1.00 94.62 83 GLY A CA 1
ATOM 642 C C . GLY A 1 83 ? 5.862 8.870 -4.403 1.00 94.62 83 GLY A C 1
ATOM 643 O O . GLY A 1 83 ? 6.003 7.643 -4.440 1.00 94.62 83 GLY A O 1
ATOM 644 N N . ALA A 1 84 ? 6.872 9.716 -4.550 1.00 90.88 84 ALA A N 1
ATOM 645 C CA . ALA A 1 84 ? 8.261 9.293 -4.523 1.00 90.88 84 ALA A CA 1
ATOM 646 C C . ALA A 1 84 ? 9.066 10.256 -3.655 1.00 90.88 84 ALA A C 1
ATOM 648 O O . ALA A 1 84 ? 8.943 11.472 -3.807 1.00 90.88 84 ALA A O 1
ATOM 649 N N . ASP A 1 85 ? 9.885 9.704 -2.769 1.00 88.44 85 ASP A N 1
ATOM 650 C CA . ASP A 1 85 ? 10.765 10.481 -1.905 1.00 88.44 85 ASP A CA 1
ATOM 651 C C . ASP A 1 85 ? 12.024 10.971 -2.665 1.00 88.44 85 ASP A C 1
ATOM 653 O O . ASP A 1 85 ? 12.275 10.570 -3.814 1.00 88.44 85 ASP A O 1
ATOM 657 N N . PRO A 1 86 ? 12.870 11.820 -2.049 1.00 87.69 86 PRO A N 1
ATOM 658 C CA . PRO A 1 86 ? 14.133 12.253 -2.654 1.00 87.69 86 PRO A CA 1
ATOM 659 C C . PRO A 1 86 ? 15.103 11.104 -2.985 1.00 87.69 86 PRO A C 1
ATOM 661 O O . PRO A 1 86 ? 15.951 11.243 -3.869 1.00 87.69 86 PRO A O 1
ATOM 664 N N . MET A 1 87 ? 14.967 9.948 -2.326 1.00 86.75 87 MET A N 1
ATOM 665 C CA . MET A 1 87 ? 15.735 8.727 -2.600 1.00 86.75 87 MET A CA 1
ATOM 666 C C . MET A 1 87 ? 15.144 7.878 -3.741 1.00 86.75 87 MET A C 1
ATOM 668 O O . MET A 1 87 ? 15.641 6.776 -4.016 1.00 86.75 87 MET A O 1
ATOM 672 N N . LYS A 1 88 ? 14.120 8.389 -4.438 1.00 87.00 88 LYS A N 1
ATOM 673 C CA . LYS A 1 88 ? 13.382 7.728 -5.528 1.00 87.00 88 LYS A CA 1
ATOM 674 C C . LYS A 1 88 ? 12.703 6.425 -5.092 1.00 87.00 88 LYS A C 1
ATOM 676 O O . LYS A 1 88 ? 12.510 5.519 -5.908 1.00 87.00 88 LYS A O 1
ATOM 681 N N . GLN A 1 89 ? 12.357 6.313 -3.816 1.00 91.12 89 GLN A N 1
ATOM 682 C CA . GLN A 1 89 ? 11.526 5.245 -3.281 1.00 91.12 89 GLN A CA 1
ATOM 683 C C . GLN A 1 89 ? 10.068 5.640 -3.475 1.00 91.12 89 GLN A C 1
ATOM 685 O O . GLN A 1 89 ? 9.651 6.734 -3.110 1.00 91.12 89 GLN A O 1
ATOM 690 N N . TYR A 1 90 ? 9.286 4.759 -4.086 1.00 94.19 90 TYR A N 1
ATOM 691 C CA . TYR A 1 90 ? 7.851 4.936 -4.204 1.00 94.19 90 TYR A CA 1
ATOM 692 C C . TY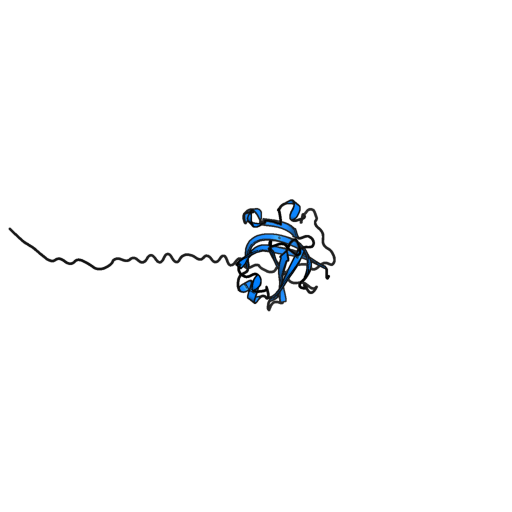R A 1 90 ? 7.185 4.658 -2.864 1.00 94.19 90 TYR A C 1
ATOM 694 O O . TYR A 1 90 ? 7.351 3.568 -2.320 1.00 94.19 90 TYR A O 1
ATOM 702 N N . HIS A 1 91 ? 6.361 5.595 -2.409 1.00 96.00 91 HIS A N 1
ATOM 703 C CA . HIS A 1 91 ? 5.410 5.402 -1.321 1.00 96.00 91 HIS A CA 1
ATOM 704 C C . HIS A 1 91 ? 4.052 5.139 -1.956 1.00 96.00 91 HIS A C 1
ATOM 706 O O . HIS A 1 91 ? 3.502 6.000 -2.642 1.00 96.00 91 HIS A O 1
ATOM 712 N N . VAL A 1 92 ? 3.533 3.927 -1.792 1.00 97.12 92 VAL A N 1
ATOM 713 C CA . VAL A 1 92 ? 2.353 3.446 -2.510 1.00 97.12 92 VAL A CA 1
ATOM 714 C C . VAL A 1 92 ? 1.274 3.068 -1.513 1.00 97.12 92 VAL A C 1
ATOM 716 O O . VAL A 1 92 ? 1.439 2.146 -0.715 1.00 97.12 92 VAL A O 1
ATOM 719 N N . LEU A 1 93 ? 0.136 3.751 -1.606 1.00 97.94 93 LEU A N 1
ATOM 720 C CA . LEU A 1 93 ? -1.069 3.388 -0.878 1.00 97.94 93 LEU A CA 1
ATOM 721 C C . LEU A 1 93 ? -1.909 2.443 -1.736 1.00 97.94 93 LEU A C 1
ATOM 723 O O . LEU A 1 93 ? -2.350 2.798 -2.834 1.00 97.94 93 LEU A O 1
ATOM 727 N N . LEU A 1 94 ? -2.129 1.237 -1.229 1.00 98.19 94 LEU A N 1
ATOM 728 C CA . LEU A 1 94 ? -2.829 0.153 -1.903 1.00 98.19 94 LEU A CA 1
ATOM 729 C C . LEU A 1 94 ? -4.164 -0.149 -1.227 1.00 98.19 94 LEU A C 1
ATOM 731 O O . LEU A 1 94 ? -4.321 0.011 -0.019 1.00 98.19 94 LEU A O 1
ATOM 735 N N . THR A 1 95 ? -5.117 -0.644 -2.014 1.00 97.94 95 THR A N 1
ATOM 736 C CA . THR A 1 95 ? -6.435 -1.086 -1.534 1.00 97.94 95 THR A CA 1
ATOM 737 C C . THR A 1 95 ? -6.847 -2.412 -2.187 1.00 97.94 95 THR A C 1
ATOM 739 O O . THR A 1 95 ? -6.593 -2.600 -3.380 1.00 97.94 95 THR A O 1
ATOM 742 N N . PRO A 1 96 ? -7.511 -3.340 -1.468 1.00 97.44 96 PRO A N 1
ATOM 743 C CA . PRO A 1 96 ? -7.965 -4.616 -2.033 1.00 97.44 96 PRO A CA 1
ATOM 744 C C . PRO A 1 96 ? -8.893 -4.466 -3.247 1.00 97.44 96 PRO A C 1
ATOM 746 O O . PRO A 1 96 ? -8.878 -5.288 -4.164 1.00 97.44 96 PRO A O 1
ATOM 749 N N . THR A 1 97 ? -9.713 -3.413 -3.261 1.00 95.75 97 THR A N 1
ATOM 750 C CA . THR A 1 97 ? -10.642 -3.075 -4.347 1.00 95.75 97 THR A CA 1
ATOM 751 C C . THR A 1 97 ? -10.655 -1.564 -4.582 1.00 95.75 97 THR A C 1
ATOM 753 O O . THR A 1 97 ? -10.268 -0.791 -3.710 1.00 95.75 97 THR A O 1
ATOM 756 N N . LYS A 1 98 ? -11.167 -1.117 -5.738 1.00 93.69 98 LYS A N 1
ATOM 757 C CA . LYS A 1 98 ? -11.260 0.312 -6.094 1.00 93.69 98 LYS A CA 1
ATOM 758 C C . LYS A 1 98 ? -12.038 1.151 -5.064 1.00 93.69 98 LYS A C 1
ATOM 760 O O . LYS A 1 98 ? -11.805 2.355 -4.988 1.00 93.69 98 LYS A O 1
ATOM 765 N N . HIS A 1 99 ? -12.952 0.551 -4.306 1.00 93.19 99 HIS A N 1
ATOM 766 C CA . HIS A 1 99 ? -13.840 1.248 -3.367 1.00 93.19 99 HIS A CA 1
ATOM 767 C C . HIS A 1 99 ? -13.561 0.903 -1.899 1.00 93.19 99 HIS A C 1
ATOM 769 O O . HIS A 1 99 ? -14.271 1.379 -1.023 1.00 93.19 99 HIS A O 1
ATOM 775 N N . SER A 1 100 ? -12.537 0.092 -1.627 1.00 95.00 100 SER A N 1
ATOM 776 C CA . SER A 1 100 ? -12.170 -0.286 -0.264 1.00 95.00 100 SER A CA 1
ATOM 777 C C . SER A 1 100 ? -11.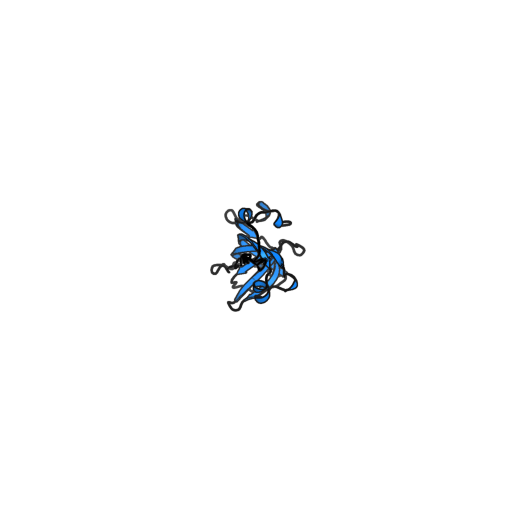663 0.914 0.537 1.00 95.00 100 SER A C 1
ATOM 779 O O . SER A 1 100 ? -10.885 1.720 0.023 1.00 95.00 100 SER A O 1
ATOM 781 N N . SER A 1 101 ? -12.059 0.974 1.808 1.00 94.56 101 SER A N 1
ATOM 782 C CA . SER A 1 101 ? -11.517 1.867 2.838 1.00 94.56 101 SER A CA 1
ATOM 783 C C . SER A 1 101 ? -10.427 1.211 3.691 1.00 94.56 101 SER A C 1
ATOM 785 O O . SER A 1 101 ? -9.920 1.848 4.608 1.00 94.56 101 SER A O 1
ATOM 787 N N . GLN A 1 102 ? -10.064 -0.045 3.405 1.00 97.06 102 GLN A N 1
ATOM 788 C CA . GLN A 1 102 ? -8.891 -0.699 3.982 1.00 97.06 102 GLN A CA 1
ATOM 789 C C . GLN A 1 102 ? -7.645 -0.392 3.154 1.00 97.06 102 GLN A C 1
ATOM 791 O O . GLN A 1 102 ? -7.617 -0.677 1.950 1.00 97.06 102 GLN A O 1
ATOM 796 N N . TYR A 1 103 ? -6.611 0.118 3.821 1.00 97.94 103 TYR A N 1
ATOM 797 C CA . TYR A 1 103 ? -5.382 0.583 3.192 1.00 97.94 103 TYR A CA 1
ATOM 798 C C . TYR A 1 103 ? -4.161 -0.239 3.605 1.00 97.94 103 TYR A C 1
ATOM 800 O O . TYR A 1 103 ? -4.053 -0.707 4.739 1.00 97.94 103 TYR A O 1
ATOM 808 N N . PHE A 1 104 ? -3.232 -0.376 2.664 1.00 98.00 104 PHE A N 1
ATOM 809 C CA . PHE A 1 104 ? -1.928 -1.005 2.846 1.00 98.00 104 PHE A CA 1
ATOM 810 C C . PHE A 1 104 ? -0.865 -0.037 2.342 1.00 98.00 104 PHE A C 1
ATOM 812 O O . PHE A 1 104 ? -0.990 0.483 1.230 1.00 98.00 104 PHE A O 1
ATOM 819 N N . LEU A 1 105 ? 0.162 0.213 3.145 1.00 97.44 105 LEU A N 1
ATOM 820 C CA . LEU A 1 105 ? 1.267 1.089 2.786 1.00 97.44 105 LEU A CA 1
ATOM 821 C C . LEU A 1 105 ? 2.481 0.247 2.400 1.00 97.44 105 LEU A C 1
ATOM 823 O O . LEU A 1 105 ? 2.936 -0.612 3.158 1.00 97.44 105 LEU A O 1
ATOM 827 N N . LEU A 1 106 ? 2.988 0.501 1.199 1.00 95.00 106 LEU A N 1
ATOM 828 C CA . LEU A 1 106 ? 4.140 -0.176 0.625 1.00 95.00 106 LEU A CA 1
ATOM 829 C C . LEU A 1 106 ? 5.164 0.873 0.206 1.00 95.00 106 LEU A C 1
ATOM 831 O O . LEU A 1 106 ? 4.840 1.766 -0.576 1.00 95.00 106 LEU A O 1
ATOM 835 N N . VAL A 1 107 ? 6.400 0.741 0.688 1.00 93.62 107 VAL A N 1
ATOM 836 C CA . VAL A 1 107 ? 7.521 1.593 0.271 1.00 93.62 107 VAL A CA 1
ATOM 837 C C . VAL A 1 107 ? 8.537 0.746 -0.493 1.00 93.62 107 VAL A C 1
ATOM 839 O O . VAL A 1 107 ? 8.973 -0.302 -0.014 1.00 93.62 107 VAL A O 1
ATOM 842 N N . THR A 1 108 ? 8.878 1.143 -1.721 1.00 91.62 108 THR A N 1
ATOM 843 C CA . THR A 1 108 ? 9.685 0.303 -2.620 1.00 91.62 108 THR A CA 1
ATOM 844 C C . THR A 1 108 ? 10.458 1.086 -3.674 1.00 91.62 108 THR A C 1
ATOM 846 O O . THR A 1 108 ? 10.015 2.125 -4.152 1.00 91.62 108 THR A O 1
ATOM 849 N N . LYS A 1 109 ? 11.579 0.535 -4.142 1.00 89.25 109 LYS A N 1
ATOM 850 C CA . LYS A 1 109 ? 12.185 0.939 -5.417 1.00 89.25 109 LYS A CA 1
ATOM 851 C C . LYS A 1 109 ? 11.630 0.059 -6.533 1.00 89.25 109 LYS A C 1
ATOM 853 O O . LYS A 1 109 ? 11.583 -1.160 -6.415 1.00 89.25 109 LYS A O 1
ATOM 858 N N . SER A 1 110 ? 11.243 0.671 -7.648 1.00 85.75 110 SER A N 1
ATOM 859 C CA . SER A 1 110 ? 10.709 -0.060 -8.799 1.00 85.75 110 SER A CA 1
ATOM 860 C C . SER A 1 110 ? 11.349 0.405 -10.097 1.00 85.75 110 SER A C 1
ATOM 862 O O . SER A 1 110 ? 11.404 1.603 -10.372 1.00 85.75 110 SER A O 1
ATOM 864 N N . LYS A 1 111 ? 11.762 -0.550 -10.941 1.00 85.12 111 LYS A N 1
ATOM 865 C CA . LYS A 1 111 ? 12.196 -0.259 -12.323 1.00 85.12 111 LYS A CA 1
ATOM 866 C C . LYS A 1 111 ? 11.023 0.159 -13.211 1.00 85.12 111 LYS A C 1
ATOM 868 O O . LYS A 1 111 ? 11.210 0.837 -14.216 1.00 85.12 111 LYS A O 1
ATOM 873 N N . LYS A 1 112 ? 9.806 -0.258 -12.854 1.00 89.31 112 LYS A N 1
ATOM 874 C CA . LYS A 1 112 ? 8.573 0.081 -13.567 1.00 89.31 112 LYS A CA 1
ATOM 875 C C . LYS A 1 112 ? 7.852 1.209 -12.834 1.00 89.31 112 LYS A C 1
ATOM 877 O O . LYS A 1 112 ? 7.611 1.099 -11.634 1.00 89.31 112 LYS A O 1
ATOM 882 N N . LYS A 1 113 ? 7.488 2.274 -13.553 1.00 92.12 113 LYS A N 1
ATOM 883 C CA . LYS A 1 113 ? 6.736 3.401 -12.979 1.00 92.12 113 LYS A CA 1
ATOM 884 C C . LYS A 1 113 ? 5.422 2.898 -12.379 1.00 92.12 113 LYS A C 1
ATOM 886 O O . LYS A 1 113 ? 4.688 2.199 -13.065 1.00 92.12 113 LYS A O 1
ATOM 891 N N . ILE A 1 114 ? 5.128 3.269 -11.138 1.00 95.25 114 ILE A N 1
ATOM 892 C CA . ILE A 1 114 ? 3.851 2.978 -10.475 1.00 95.25 114 ILE A CA 1
ATOM 893 C C . ILE A 1 114 ? 2.960 4.208 -10.642 1.00 95.25 114 ILE A C 1
ATOM 895 O O . ILE A 1 114 ? 3.413 5.329 -10.403 1.00 95.25 114 ILE A O 1
ATOM 899 N N . ARG A 1 115 ? 1.722 4.025 -11.106 1.00 95.50 115 ARG A N 1
ATOM 900 C CA . ARG A 1 115 ? 0.783 5.127 -11.351 1.00 95.50 115 ARG A CA 1
ATOM 901 C C . ARG A 1 115 ? -0.489 4.946 -10.540 1.00 95.50 115 ARG A C 1
ATOM 903 O O . ARG A 1 115 ? -0.875 3.834 -10.185 1.00 95.50 115 ARG A O 1
ATOM 910 N N . LEU A 1 116 ? -1.163 6.061 -10.283 1.00 95.81 116 LEU A N 1
ATOM 911 C CA . LEU A 1 116 ? -2.503 6.050 -9.716 1.00 95.81 116 LEU A CA 1
ATOM 912 C C . LEU A 1 116 ? -3.436 5.175 -10.574 1.00 95.81 116 LEU A C 1
ATOM 914 O O . LEU A 1 116 ? -3.365 5.209 -11.800 1.00 95.81 116 LEU A O 1
ATOM 918 N N . HIS A 1 117 ? -4.315 4.409 -9.923 1.00 94.50 117 HIS A N 1
ATOM 919 C CA . HIS A 1 117 ? -5.271 3.479 -10.541 1.00 94.50 117 HIS A CA 1
ATOM 920 C C . HIS A 1 117 ? -4.690 2.234 -11.225 1.00 94.50 117 HIS A C 1
ATOM 922 O O . HIS A 1 117 ? -5.484 1.397 -11.675 1.00 94.50 117 HIS A O 1
ATOM 928 N N . ASP A 1 118 ? -3.365 2.063 -11.252 1.00 95.94 118 ASP A N 1
ATOM 929 C CA . ASP A 1 118 ? -2.752 0.786 -11.617 1.00 95.94 118 ASP A CA 1
ATOM 930 C C . ASP A 1 118 ? -3.207 -0.320 -10.653 1.00 95.94 118 ASP A C 1
ATOM 932 O O . ASP A 1 118 ? -3.609 -0.075 -9.506 1.00 95.94 118 ASP A O 1
ATOM 936 N N . LYS A 1 119 ? -3.102 -1.566 -11.118 1.00 97.12 119 LYS A N 1
ATOM 937 C CA . LYS A 1 119 ? -3.142 -2.734 -10.238 1.00 97.12 119 LYS A CA 1
ATOM 938 C C . LYS A 1 119 ? -1.722 -3.167 -9.920 1.00 97.12 119 LYS A C 1
ATOM 940 O O . LYS A 1 119 ? -0.855 -3.187 -10.790 1.00 97.12 119 LYS A O 1
ATOM 945 N N . LEU A 1 120 ? -1.497 -3.591 -8.689 1.00 96.62 120 LEU A N 1
ATOM 946 C CA . LEU A 1 120 ? -0.211 -4.058 -8.205 1.00 96.62 120 LEU A CA 1
ATOM 947 C C . LEU A 1 120 ? -0.400 -5.408 -7.518 1.00 96.62 120 LEU A C 1
ATOM 949 O O . LEU A 1 120 ? -1.352 -5.613 -6.770 1.00 96.62 120 LEU A O 1
ATOM 953 N N . THR A 1 121 ? 0.479 -6.360 -7.818 1.00 98.19 121 THR A N 1
ATOM 954 C CA . THR A 1 121 ? 0.621 -7.581 -7.018 1.00 98.19 121 THR A CA 1
ATOM 955 C C . THR A 1 121 ? 1.942 -7.536 -6.282 1.00 98.19 121 THR A C 1
ATOM 957 O O . THR A 1 121 ? 2.964 -7.329 -6.931 1.00 98.19 121 THR A O 1
ATOM 960 N N . ALA A 1 122 ? 1.921 -7.715 -4.964 1.00 97.75 122 ALA A N 1
ATOM 961 C CA . ALA A 1 122 ? 3.119 -7.695 -4.130 1.00 97.75 122 ALA A CA 1
ATOM 962 C C . ALA A 1 122 ? 3.192 -8.942 -3.252 1.00 97.75 122 ALA A C 1
ATOM 964 O O . ALA A 1 122 ? 2.204 -9.290 -2.610 1.00 97.75 122 ALA A O 1
ATOM 965 N N . GLN A 1 123 ? 4.358 -9.581 -3.220 1.00 97.88 123 GLN A N 1
ATOM 966 C CA . GLN A 1 123 ? 4.747 -10.526 -2.176 1.00 97.88 123 GLN A CA 1
ATOM 967 C C . GLN A 1 123 ? 5.409 -9.713 -1.068 1.00 97.88 123 GLN A C 1
ATOM 969 O O . GLN A 1 123 ? 6.406 -9.034 -1.323 1.00 97.88 123 GLN A O 1
ATOM 974 N N . VAL A 1 124 ? 4.810 -9.711 0.120 1.00 96.62 124 VAL A N 1
ATOM 975 C CA . VAL A 1 124 ? 5.199 -8.839 1.233 1.00 96.62 124 VAL A CA 1
ATOM 976 C C . VAL A 1 124 ? 5.248 -9.619 2.538 1.00 96.62 124 VAL A C 1
ATOM 978 O O . VAL A 1 124 ? 4.508 -10.588 2.706 1.00 96.62 124 VAL A O 1
ATOM 981 N N . ALA A 1 125 ? 6.064 -9.151 3.475 1.00 95.88 125 ALA A N 1
ATOM 982 C CA . ALA A 1 125 ? 5.838 -9.395 4.891 1.00 95.88 125 ALA A CA 1
ATOM 983 C C . ALA A 1 125 ? 4.956 -8.270 5.452 1.00 95.88 125 ALA A C 1
ATOM 985 O O . ALA A 1 125 ? 5.224 -7.091 5.206 1.00 95.88 125 ALA A O 1
ATOM 986 N N . LEU A 1 126 ? 3.890 -8.625 6.164 1.00 95.31 126 LEU A N 1
ATOM 987 C CA . LEU A 1 126 ? 3.144 -7.681 6.992 1.00 95.31 126 LEU A CA 1
ATOM 988 C C . LEU A 1 126 ? 3.987 -7.330 8.229 1.00 95.31 126 LEU A C 1
ATOM 990 O O . LEU A 1 126 ? 4.750 -8.173 8.707 1.00 95.31 126 LEU A O 1
ATOM 994 N N . ASN A 1 127 ? 3.894 -6.080 8.683 1.00 91.75 127 ASN A N 1
ATOM 995 C CA . ASN A 1 127 ? 4.735 -5.537 9.751 1.00 91.75 127 ASN A CA 1
ATOM 996 C C . ASN A 1 127 ? 3.934 -4.626 10.696 1.00 91.75 127 ASN A C 1
ATOM 998 O O . ASN A 1 127 ? 4.319 -3.479 10.936 1.00 91.75 127 ASN A O 1
ATOM 1002 N N . GLY A 1 128 ? 2.777 -5.111 11.149 1.00 92.38 128 GLY A N 1
ATOM 1003 C CA . GLY A 1 128 ? 1.874 -4.358 12.018 1.00 92.38 128 GLY A CA 1
ATOM 1004 C C . GLY A 1 128 ? 1.069 -3.273 11.300 1.00 92.38 128 GLY A C 1
ATOM 1005 O O . GLY A 1 128 ? 0.941 -3.241 10.066 1.00 92.38 128 GLY A O 1
ATOM 1006 N N . SER A 1 129 ? 0.494 -2.374 12.093 1.00 94.44 129 SER A N 1
ATOM 1007 C CA . SER A 1 129 ? -0.381 -1.310 11.618 1.00 94.44 129 SER A CA 1
ATOM 1008 C C . SER A 1 129 ? 0.010 0.074 12.137 1.00 94.44 129 SER A C 1
ATOM 1010 O O . SER A 1 129 ? 0.802 0.233 13.060 1.00 94.44 129 SER A O 1
ATOM 1012 N N . SER A 1 130 ? -0.487 1.119 11.475 1.00 93.94 130 SER A N 1
ATOM 1013 C CA . SER A 1 130 ? -0.213 2.508 11.852 1.00 93.94 130 SER A CA 1
ATOM 1014 C C . SER A 1 130 ? -1.255 3.459 11.257 1.00 93.94 130 SER A C 1
ATOM 1016 O O . SER A 1 130 ? -2.332 3.044 10.819 1.00 93.94 130 SER A O 1
ATOM 1018 N N . LYS A 1 131 ? -0.934 4.753 11.221 1.00 95.88 131 LYS A N 1
ATOM 1019 C CA . LYS A 1 131 ? -1.691 5.793 10.526 1.00 95.88 131 LYS A CA 1
ATOM 1020 C C . LYS A 1 131 ? -0.796 6.527 9.535 1.00 95.88 131 LYS A C 1
ATOM 1022 O O . LYS A 1 131 ? 0.395 6.707 9.774 1.00 95.88 131 LYS A O 1
ATOM 1027 N N . ILE A 1 132 ? -1.383 6.992 8.436 1.00 95.88 132 ILE A N 1
ATOM 1028 C CA . ILE A 1 132 ? -0.713 7.946 7.546 1.00 95.88 132 ILE A CA 1
ATOM 1029 C C . ILE A 1 132 ? -0.416 9.225 8.332 1.00 95.88 132 ILE A C 1
ATOM 1031 O O . ILE A 1 132 ? -1.322 9.827 8.907 1.00 95.88 132 ILE A O 1
ATOM 1035 N N . ASN A 1 133 ? 0.851 9.625 8.337 1.00 94.06 133 ASN A N 1
ATOM 1036 C CA . ASN A 1 133 ? 1.358 10.812 9.013 1.00 94.06 133 ASN A CA 1
ATOM 1037 C C . ASN A 1 133 ? 2.063 11.745 8.018 1.00 94.06 133 ASN A C 1
ATOM 1039 O O . ASN A 1 133 ? 2.215 11.416 6.836 1.00 94.06 133 ASN A O 1
ATOM 1043 N N . ASP A 1 134 ? 2.542 12.880 8.517 1.00 93.50 134 ASP A N 1
ATOM 1044 C CA . ASP A 1 134 ? 3.180 13.920 7.708 1.00 93.50 134 ASP A CA 1
ATOM 1045 C C . ASP A 1 134 ? 4.390 13.408 6.926 1.00 93.50 134 ASP A C 1
ATOM 1047 O O . ASP A 1 134 ? 4.608 13.833 5.798 1.00 93.50 134 ASP A O 1
ATOM 1051 N N . ALA A 1 135 ? 5.145 12.437 7.452 1.00 91.50 135 ALA A N 1
ATOM 1052 C CA . ALA A 1 135 ? 6.262 11.846 6.716 1.00 91.50 135 ALA A CA 1
ATOM 1053 C C . ALA A 1 135 ? 5.793 11.157 5.421 1.00 91.50 135 ALA A C 1
ATOM 1055 O O . ALA A 1 135 ? 6.422 11.301 4.371 1.00 91.50 135 ALA A O 1
ATOM 1056 N N . GLN A 1 136 ? 4.658 10.452 5.464 1.00 93.88 136 GLN A N 1
ATOM 1057 C CA . GLN A 1 136 ? 4.076 9.827 4.274 1.00 93.88 136 GLN A CA 1
ATOM 1058 C C . GLN A 1 136 ? 3.477 10.865 3.320 1.00 93.88 136 GLN A C 1
ATOM 1060 O O . GLN A 1 136 ? 3.635 10.732 2.104 1.00 93.88 136 GLN A O 1
ATOM 1065 N N . ILE A 1 137 ? 2.843 11.917 3.849 1.00 95.12 137 ILE A N 1
ATOM 1066 C CA . ILE A 1 137 ? 2.323 13.028 3.036 1.00 95.12 137 ILE A CA 1
ATOM 1067 C C . ILE A 1 137 ? 3.464 13.752 2.310 1.00 95.12 137 ILE A C 1
ATOM 1069 O O . ILE A 1 137 ? 3.420 13.911 1.091 1.00 95.12 137 ILE A O 1
ATOM 1073 N N . ASN A 1 138 ? 4.543 14.071 3.025 1.00 92.88 138 ASN A N 1
ATOM 1074 C CA . ASN A 1 138 ? 5.746 14.710 2.484 1.00 92.88 138 ASN A CA 1
ATOM 1075 C C . ASN A 1 138 ? 6.484 13.827 1.464 1.00 92.88 138 ASN A C 1
ATOM 1077 O O . ASN A 1 138 ? 7.228 14.337 0.630 1.00 92.88 138 ASN A O 1
ATOM 1081 N N . SER A 1 139 ? 6.239 12.514 1.483 1.00 92.12 139 SER A N 1
ATOM 1082 C CA . SER A 1 139 ? 6.739 11.562 0.481 1.00 92.12 139 SER A CA 1
ATOM 1083 C C . SER A 1 139 ? 5.818 11.434 -0.746 1.00 92.12 139 SER A C 1
ATOM 1085 O O . SER A 1 139 ? 6.068 10.620 -1.637 1.00 92.12 139 SER A O 1
ATOM 1087 N N . GLY A 1 140 ? 4.743 12.231 -0.810 1.00 92.69 140 GLY A N 1
ATOM 1088 C CA . GLY A 1 140 ? 3.813 12.340 -1.936 1.00 92.69 140 GLY A CA 1
ATOM 1089 C C . GLY A 1 140 ? 2.530 11.510 -1.814 1.00 92.69 140 GLY A C 1
ATOM 1090 O O . GLY A 1 140 ? 1.804 11.359 -2.800 1.00 92.69 140 GLY A O 1
ATOM 1091 N N . ILE A 1 141 ? 2.213 10.959 -0.637 1.00 96.50 141 ILE A N 1
ATOM 1092 C CA . ILE A 1 141 ? 0.859 10.449 -0.377 1.00 96.50 141 ILE A CA 1
ATOM 1093 C C . ILE A 1 141 ? -0.109 11.636 -0.279 1.00 96.50 141 ILE A C 1
ATOM 1095 O O . ILE A 1 141 ? 0.202 12.649 0.332 1.00 96.50 141 ILE A O 1
ATOM 1099 N N . SER A 1 142 ? -1.294 11.530 -0.890 1.00 96.81 142 SER A N 1
ATOM 1100 C CA . SER A 1 142 ? -2.291 12.605 -0.842 1.00 96.81 142 SER A CA 1
ATOM 1101 C C . SER A 1 142 ? -2.731 12.894 0.596 1.00 96.81 142 SER A C 1
ATOM 1103 O O . SER A 1 142 ? -3.097 11.978 1.333 1.00 96.81 142 SER A O 1
ATOM 1105 N N . GLU A 1 143 ? -2.788 14.179 0.945 1.00 96.56 143 GLU A N 1
ATOM 1106 C CA . GLU A 1 143 ? -3.234 14.687 2.250 1.00 96.56 143 GLU A CA 1
ATOM 1107 C C . GLU A 1 143 ? -4.642 14.212 2.645 1.00 96.56 143 GLU A C 1
ATOM 1109 O O . GLU A 1 143 ? -4.931 14.027 3.823 1.00 96.56 143 GLU A O 1
ATOM 1114 N N . SER A 1 144 ? -5.493 13.885 1.664 1.00 97.25 144 SER A N 1
ATOM 1115 C CA . SER A 1 144 ? -6.818 13.285 1.900 1.00 97.25 144 SER A CA 1
ATOM 1116 C C . SER A 1 144 ? -6.784 11.957 2.677 1.00 97.25 144 SER A C 1
ATOM 1118 O O . SER A 1 144 ? -7.806 11.533 3.225 1.00 97.25 144 SER A O 1
ATOM 1120 N N . TYR A 1 145 ? -5.620 11.303 2.747 1.00 97.25 145 TYR A N 1
ATOM 1121 C CA . TYR A 1 145 ? -5.401 10.085 3.524 1.00 97.25 145 TYR A CA 1
ATOM 1122 C C . TYR A 1 145 ? -4.767 10.330 4.899 1.00 97.25 145 TYR A C 1
ATOM 1124 O O . TYR A 1 145 ? -4.528 9.354 5.607 1.00 97.25 145 TYR A O 1
ATOM 1132 N N . SER A 1 146 ? -4.515 11.579 5.305 1.00 96.56 146 SER A N 1
ATOM 1133 C CA . SER A 1 146 ? -3.944 11.894 6.620 1.00 96.56 146 SER A CA 1
ATOM 1134 C C . SER A 1 146 ? -4.756 11.261 7.761 1.00 96.56 146 SER A C 1
ATOM 1136 O O . SER A 1 146 ? -5.991 11.244 7.746 1.00 96.56 146 SER A O 1
ATOM 1138 N N . GLY A 1 147 ? -4.057 10.645 8.717 1.00 96.19 147 GLY A N 1
ATOM 1139 C CA . GLY A 1 147 ? -4.639 9.970 9.878 1.00 96.19 147 GLY A CA 1
ATOM 1140 C C . GLY A 1 147 ? -5.373 8.653 9.590 1.00 96.19 147 GLY A C 1
ATOM 1141 O O . GLY A 1 147 ? -5.826 8.000 10.534 1.00 96.19 147 GLY A O 1
ATOM 1142 N N . LYS A 1 148 ? -5.507 8.225 8.325 1.00 96.94 148 LYS A N 1
ATOM 1143 C CA . LYS A 1 148 ? -6.160 6.949 7.985 1.00 96.94 148 LYS A CA 1
ATOM 1144 C C . LYS A 1 148 ? -5.312 5.768 8.448 1.00 96.94 148 LYS A C 1
ATOM 1146 O O . LYS A 1 148 ? -4.092 5.780 8.289 1.00 96.94 148 LYS A O 1
ATOM 1151 N N . HIS A 1 149 ? -5.978 4.745 8.987 1.00 96.50 149 HIS A N 1
ATOM 1152 C CA . HIS A 1 149 ? -5.347 3.483 9.378 1.00 96.50 149 HIS A CA 1
ATOM 1153 C C . HIS A 1 149 ? -4.769 2.761 8.160 1.00 96.50 149 HIS A C 1
ATOM 1155 O O . HIS A 1 149 ? -5.397 2.725 7.098 1.00 96.50 149 HIS A O 1
ATOM 1161 N N . VAL A 1 150 ? -3.575 2.201 8.319 1.00 97.00 150 VAL A N 1
ATOM 1162 C CA . VAL A 1 150 ? -2.860 1.459 7.281 1.00 97.00 150 VAL A CA 1
ATOM 1163 C C . VAL A 1 150 ? -2.207 0.218 7.860 1.00 97.00 150 VAL A C 1
ATOM 1165 O O . VAL A 1 150 ? -1.675 0.240 8.967 1.00 97.00 150 VAL A O 1
ATOM 1168 N N . ILE A 1 151 ? -2.179 -0.845 7.062 1.00 97.44 151 ILE A N 1
ATOM 1169 C CA . ILE A 1 151 ? -1.327 -2.009 7.315 1.00 97.44 151 ILE A CA 1
ATOM 1170 C C . ILE A 1 151 ? 0.031 -1.765 6.672 1.00 97.44 151 ILE A C 1
ATOM 1172 O O . ILE A 1 151 ? 0.110 -1.396 5.494 1.00 97.44 151 ILE A O 1
ATOM 1176 N N . LEU A 1 152 ? 1.095 -1.961 7.439 1.00 95.56 152 LEU A N 1
ATOM 1177 C CA . LEU A 1 152 ? 2.458 -1.742 6.983 1.00 95.56 152 LEU A CA 1
ATOM 1178 C C . LEU A 1 152 ? 2.995 -2.997 6.309 1.00 95.56 152 LEU A C 1
ATOM 1180 O O . LEU A 1 152 ? 2.763 -4.118 6.764 1.00 95.56 152 LEU A O 1
ATOM 1184 N N . THR A 1 153 ? 3.703 -2.811 5.196 1.00 95.56 153 THR A N 1
ATOM 1185 C CA . THR A 1 153 ? 4.198 -3.928 4.388 1.00 95.56 153 THR A CA 1
ATOM 1186 C C . THR A 1 153 ? 5.652 -3.734 3.982 1.00 95.56 153 THR A C 1
ATOM 1188 O O . THR A 1 153 ? 6.067 -2.638 3.606 1.00 95.56 153 THR A O 1
ATOM 1191 N N . MET A 1 154 ? 6.413 -4.825 4.018 1.00 93.12 154 MET A N 1
ATOM 1192 C CA . MET A 1 154 ? 7.795 -4.909 3.549 1.00 93.12 154 MET A CA 1
ATOM 1193 C C . MET A 1 154 ? 7.840 -5.779 2.286 1.00 93.12 154 MET A C 1
ATOM 1195 O O . MET A 1 154 ? 7.665 -6.997 2.377 1.00 93.12 154 MET A O 1
ATOM 1199 N N . PRO A 1 155 ? 8.006 -5.187 1.093 1.00 94.06 155 PRO A N 1
ATOM 1200 C CA . PRO A 1 155 ? 7.924 -5.937 -0.156 1.00 94.06 155 PRO A CA 1
ATOM 1201 C C . PRO A 1 155 ? 9.205 -6.717 -0.492 1.00 94.06 155 PRO A C 1
ATOM 1203 O O . PRO A 1 155 ? 10.306 -6.178 -0.425 1.00 94.06 155 PRO A O 1
ATOM 1206 N N . ASP A 1 156 ? 9.041 -7.967 -0.937 1.00 94.56 156 ASP A N 1
ATOM 1207 C CA . ASP A 1 156 ? 10.089 -8.780 -1.584 1.00 94.56 156 ASP A CA 1
ATOM 1208 C C . ASP A 1 156 ? 10.002 -8.641 -3.113 1.00 94.56 156 ASP A C 1
ATOM 1210 O O . ASP A 1 156 ? 10.936 -8.197 -3.781 1.00 94.56 156 ASP A O 1
ATOM 1214 N N . LYS A 1 157 ? 8.832 -8.931 -3.698 1.00 95.81 157 LYS A N 1
ATOM 1215 C CA . LYS A 1 157 ? 8.609 -8.818 -5.150 1.00 95.81 157 LYS A CA 1
ATOM 1216 C C . LYS A 1 157 ? 7.356 -8.030 -5.464 1.00 95.81 157 LYS A C 1
ATOM 1218 O O . LYS A 1 157 ? 6.337 -8.175 -4.790 1.00 95.81 157 LYS A O 1
ATOM 1223 N N . ILE A 1 158 ? 7.396 -7.276 -6.560 1.00 96.81 158 ILE A N 1
ATOM 1224 C CA . ILE A 1 158 ? 6.230 -6.561 -7.087 1.00 96.81 158 ILE A CA 1
ATOM 1225 C C . ILE A 1 158 ? 6.047 -6.794 -8.587 1.00 96.81 158 ILE A C 1
ATOM 1227 O O . ILE A 1 158 ? 7.008 -6.840 -9.353 1.00 96.81 158 ILE A O 1
ATOM 1231 N N . ALA A 1 159 ? 4.793 -6.869 -9.022 1.00 96.75 159 ALA A N 1
ATOM 1232 C CA . ALA A 1 159 ? 4.387 -6.795 -10.420 1.00 96.75 159 ALA A CA 1
ATOM 1233 C C . ALA A 1 159 ? 3.344 -5.688 -10.592 1.00 96.75 159 ALA A C 1
ATOM 1235 O O . ALA A 1 159 ? 2.296 -5.702 -9.942 1.00 96.75 159 ALA A O 1
ATOM 1236 N N . VAL A 1 160 ? 3.628 -4.739 -11.485 1.00 95.94 160 VAL A N 1
ATOM 1237 C CA . VAL A 1 160 ? 2.755 -3.592 -11.779 1.00 95.94 160 VAL A CA 1
ATOM 1238 C C . VAL A 1 160 ? 2.005 -3.851 -13.081 1.00 95.94 160 VAL A C 1
ATOM 1240 O O . VAL A 1 160 ? 2.620 -4.168 -14.105 1.00 95.94 160 VAL A O 1
ATOM 1243 N N . TYR A 1 161 ? 0.690 -3.673 -13.063 1.00 93.88 161 TYR A N 1
ATOM 1244 C CA . TYR A 1 161 ? -0.209 -3.854 -14.197 1.00 93.88 161 TYR A CA 1
ATOM 1245 C C . TYR A 1 161 ? -0.866 -2.512 -14.513 1.00 93.88 161 TYR A C 1
ATOM 1247 O O . TYR A 1 161 ? -1.671 -2.011 -13.725 1.00 93.88 161 TYR A O 1
ATOM 1255 N N . HIS A 1 162 ? -0.497 -1.937 -15.658 1.00 90.94 162 HIS A N 1
ATOM 1256 C CA . HIS A 1 162 ? -1.100 -0.697 -16.126 1.00 90.94 162 HIS A CA 1
ATOM 1257 C C . HIS A 1 162 ? -2.532 -0.939 -16.574 1.00 90.94 162 HIS A C 1
ATOM 1259 O O . HIS A 1 162 ? -2.861 -2.028 -17.054 1.00 90.94 162 HIS A O 1
ATOM 1265 N N . LYS A 1 163 ? -3.362 0.073 -16.351 1.00 70.31 163 LYS A N 1
ATOM 1266 C CA . LYS A 1 163 ? -4.712 0.128 -16.893 1.00 70.31 163 LYS A CA 1
ATOM 1267 C C . LYS A 1 163 ? -4.712 0.325 -18.402 1.00 70.31 163 LYS A C 1
ATOM 1269 O O . LYS A 1 163 ? -3.764 0.972 -18.901 1.00 70.31 163 LYS A O 1
#

Sequence (163 aa):
MKKYKKILITGMAILASTTASLETISAINVYASNDTRTVKKLSPNSDYPNIKSKFDVTNMTQYSDDDLFGAVTLNKFYVKSVGADPMKQYHVLLTPTKHSSQYFLLVTKSKKKIRLHDKLTAQVALNGSSKINDAQINSGISESYSGKHVILTMPDKIAVYHK